Protein AF-A0ABD1MDH6-F1 (afdb_monomer)

Foldseek 3Di:
DDDDDDDDPPPPPPPCPPPDPVNVVVVVVVVVVVVVVVVVVVVVVVVVVVVVVVVVVVVVVVVVVVVVVVVVVVVVVVVVVVVVVVVVVVVVVVVVVVVVVVVPCQPQEPPPRDGDDYVVPDPCVVPVDDDDDDDDDPDDPPDPDPPDDPPPPPDDDDD

Organism: NCBI:txid520843

Sequence (159 aa):
MIRNESENEVSTDSESSLCDYNELHDVFCELYKEAKKLKKLNKSLRNRIIDLEKMNTDLKNDFEKVKNENDDLRKPCLNCVELVDALRKKNFRNQFISKQTHMHGVNSCSYCMRLRHRYYNCMIRKRSIPSGQYIWIKKDVHVKTNSLGPKRVWVPKLD

Secondary structure (DSSP, 8-state):
--------------------HHHHHHHHHHHHHHHHHHHHHHHHHHHHHHHHHHHHHHHHHHHHHHHHHHHHHHHHHHHHHHHHHHHHHHHHHHHHHHHHHTTS-----TTT--SSS-GGG-HHHHHHS--S--------TTS-----------S----

Mean predicted aligned error: 20.93 Å

Solvent-accessible surface area (backbone atoms only — not comparable to full-atom values): 10067 Å² total; per-residue (Å²): 137,90,80,86,80,76,86,78,81,76,76,74,86,58,95,68,86,66,74,51,69,65,58,56,50,52,54,49,52,52,52,52,54,50,52,55,50,50,54,52,50,52,54,53,51,53,53,51,50,55,52,51,51,51,52,52,53,51,52,50,50,52,49,54,51,54,49,51,52,49,52,61,61,43,54,60,52,54,54,49,52,54,49,52,53,54,50,51,56,50,51,54,54,52,55,54,50,54,58,50,57,70,71,69,62,79,42,47,11,85,76,78,66,45,67,88,37,50,55,93,70,34,64,64,65,68,66,71,50,80,89,74,89,84,75,91,71,79,90,54,95,84,61,92,61,86,80,78,63,82,82,85,80,82,73,84,81,86,128

Radius of gyration: 59.11 Å; Cα contacts (8 Å, |Δi|>4): 31; chains: 1; bounding box: 126×51×164 Å

pLDDT: mean 74.52, std 18.98, range [39.44, 98.62]

Structure (mmCIF, N/CA/C/O backbone):
data_AF-A0ABD1MDH6-F1
#
_entry.id   AF-A0ABD1MDH6-F1
#
loop_
_atom_site.group_PDB
_atom_site.id
_atom_site.type_symbol
_atom_site.label_atom_id
_atom_site.label_alt_id
_atom_site.label_comp_id
_atom_site.label_asym_id
_atom_site.label_entity_id
_atom_site.label_seq_id
_atom_site.pdbx_PDB_ins_code
_atom_site.Cartn_x
_atom_site.Cartn_y
_atom_site.Cartn_z
_atom_site.occupancy
_atom_site.B_iso_or_equiv
_atom_site.auth_seq_id
_atom_site.auth_comp_id
_atom_site.auth_asym_id
_atom_site.auth_atom_id
_atom_site.pdbx_PDB_model_num
ATOM 1 N N . MET A 1 1 ? 62.928 -31.222 -82.230 1.00 39.44 1 MET A N 1
ATOM 2 C CA . MET A 1 1 ? 62.937 -31.815 -80.879 1.00 39.44 1 MET A CA 1
ATOM 3 C C . MET A 1 1 ? 61.918 -31.066 -80.056 1.00 39.44 1 MET A C 1
ATOM 5 O O . MET A 1 1 ? 62.067 -29.873 -79.843 1.00 39.44 1 MET A O 1
ATOM 9 N N . ILE A 1 2 ? 60.834 -31.763 -79.743 1.00 39.53 2 ILE A N 1
ATOM 10 C CA . ILE A 1 2 ? 59.692 -31.285 -78.972 1.00 39.53 2 ILE A CA 1
ATOM 11 C C . ILE A 1 2 ? 60.108 -31.301 -77.500 1.00 39.53 2 ILE A C 1
ATOM 13 O O . ILE A 1 2 ? 60.591 -32.329 -77.025 1.00 39.53 2 ILE A O 1
ATOM 17 N N . ARG A 1 3 ? 59.913 -30.193 -76.786 1.00 40.25 3 ARG A N 1
ATOM 18 C CA . ARG A 1 3 ? 59.823 -30.201 -75.325 1.00 40.25 3 ARG A CA 1
ATOM 19 C C . ARG A 1 3 ? 58.521 -29.508 -74.949 1.00 40.25 3 ARG A C 1
ATOM 21 O O . ARG A 1 3 ? 58.467 -28.293 -74.816 1.00 40.25 3 ARG A O 1
ATOM 28 N N . ASN A 1 4 ? 57.471 -30.321 -74.888 1.00 42.09 4 ASN A N 1
ATOM 29 C CA . ASN A 1 4 ? 56.253 -29.998 -74.166 1.00 42.09 4 ASN A CA 1
ATOM 30 C C . ASN A 1 4 ? 56.620 -29.991 -72.682 1.00 42.09 4 ASN A C 1
ATOM 32 O O . ASN A 1 4 ? 56.998 -31.034 -72.149 1.00 42.09 4 ASN A O 1
ATOM 36 N N . GLU A 1 5 ? 56.528 -28.834 -72.038 1.00 45.50 5 GLU A N 1
ATOM 37 C CA . GLU A 1 5 ? 56.402 -28.763 -70.587 1.00 45.50 5 GLU A CA 1
ATOM 38 C C . GLU A 1 5 ? 54.922 -28.530 -70.286 1.00 45.50 5 GLU A C 1
ATOM 40 O O . GLU A 1 5 ? 54.310 -27.540 -70.681 1.00 45.50 5 GLU A O 1
ATOM 45 N N . SER A 1 6 ? 54.367 -29.586 -69.711 1.00 50.53 6 SER A N 1
ATOM 46 C CA . SER A 1 6 ? 53.008 -29.819 -69.267 1.00 50.53 6 SER A CA 1
ATOM 47 C C . SER A 1 6 ? 52.521 -28.771 -68.272 1.00 50.53 6 SER A C 1
ATOM 49 O O . SER A 1 6 ? 53.232 -28.430 -67.329 1.00 50.53 6 SER A O 1
ATOM 51 N N . GLU A 1 7 ? 51.279 -28.342 -68.483 1.00 52.12 7 GLU A N 1
ATOM 52 C CA . GLU A 1 7 ? 50.199 -28.384 -67.492 1.00 52.12 7 GLU A CA 1
ATOM 53 C C . GLU A 1 7 ? 50.625 -28.187 -66.031 1.00 52.12 7 GLU A C 1
ATOM 55 O O . GLU A 1 7 ? 51.095 -29.100 -65.359 1.00 52.12 7 GLU A O 1
ATOM 60 N N . ASN A 1 8 ? 50.349 -26.990 -65.525 1.00 47.78 8 ASN A N 1
ATOM 61 C CA . ASN A 1 8 ? 49.761 -26.847 -64.202 1.00 47.78 8 ASN A CA 1
ATOM 62 C C . ASN A 1 8 ? 48.801 -25.660 -64.258 1.00 47.78 8 ASN A C 1
ATOM 64 O O . ASN A 1 8 ? 49.102 -24.544 -63.833 1.00 47.78 8 ASN A O 1
ATOM 68 N N . GLU A 1 9 ? 47.626 -25.926 -64.828 1.00 51.97 9 GLU A N 1
ATOM 69 C CA . GLU A 1 9 ? 46.409 -25.239 -64.425 1.00 51.97 9 GLU A CA 1
ATOM 70 C C . GLU A 1 9 ? 46.222 -25.500 -62.926 1.00 51.97 9 GLU A C 1
ATOM 72 O O . GLU A 1 9 ? 45.702 -26.534 -62.512 1.00 51.97 9 GLU A O 1
ATOM 77 N N . VAL A 1 10 ? 46.661 -24.567 -62.081 1.00 46.22 10 VAL A N 1
ATOM 78 C CA . VAL A 1 10 ? 46.050 -24.449 -60.760 1.00 46.22 10 VAL A CA 1
ATOM 79 C C . VAL A 1 10 ? 44.722 -23.753 -61.002 1.00 46.22 10 VAL A C 1
ATOM 81 O O . VAL A 1 10 ? 44.618 -22.527 -60.981 1.00 46.22 10 VAL A O 1
ATOM 84 N N . SER A 1 11 ? 43.712 -24.576 -61.281 1.00 55.06 11 SER A N 1
ATOM 85 C CA . SER A 1 11 ? 42.330 -24.241 -60.986 1.00 55.06 11 SER A CA 1
ATOM 86 C C . SER A 1 11 ? 42.269 -23.940 -59.490 1.00 55.06 11 SER A C 1
ATOM 88 O O . SER A 1 11 ? 42.119 -24.836 -58.662 1.00 55.06 11 SER A O 1
ATOM 90 N N . THR A 1 12 ? 42.432 -22.674 -59.105 1.00 47.34 12 THR A N 1
ATOM 91 C CA . THR A 1 12 ? 41.804 -22.190 -57.878 1.00 47.34 12 THR A CA 1
ATOM 92 C C . THR A 1 12 ? 40.321 -22.037 -58.176 1.00 47.34 12 THR A C 1
ATOM 94 O O . THR A 1 12 ? 39.796 -20.929 -58.262 1.00 47.34 12 THR A O 1
ATOM 97 N N . ASP A 1 13 ? 39.649 -23.183 -58.299 1.00 54.75 13 ASP A N 1
ATOM 98 C CA . ASP A 1 13 ? 38.335 -23.361 -57.704 1.00 54.75 13 ASP A CA 1
ATOM 99 C C . ASP A 1 13 ? 38.510 -23.061 -56.218 1.00 54.75 13 ASP A C 1
ATOM 101 O O . ASP A 1 13 ? 38.860 -23.894 -55.385 1.00 54.75 13 ASP A O 1
ATOM 105 N N . SER A 1 14 ? 38.423 -21.785 -55.893 1.00 57.47 14 SER A N 1
AT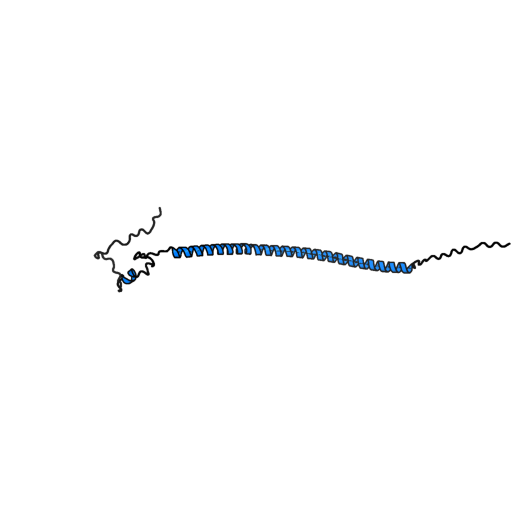OM 106 C CA . SER A 1 14 ? 38.336 -21.320 -54.531 1.00 57.47 14 SER A CA 1
ATOM 107 C C . SER A 1 14 ? 37.112 -20.451 -54.529 1.00 57.47 14 SER A C 1
ATOM 109 O O . SER A 1 14 ? 37.158 -19.295 -54.942 1.00 57.47 14 SER A O 1
ATOM 111 N N . GLU A 1 15 ? 36.011 -21.090 -54.140 1.0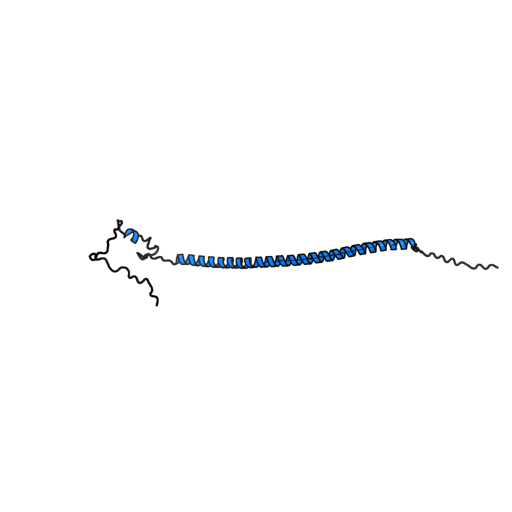0 59.28 15 GLU A N 1
ATOM 112 C CA . GLU A 1 15 ? 34.825 -20.495 -53.544 1.00 59.28 15 GLU A CA 1
ATOM 113 C C . GLU A 1 15 ? 35.235 -19.316 -52.655 1.00 59.28 15 GLU A C 1
ATOM 115 O O . GLU A 1 15 ? 35.425 -19.432 -51.448 1.00 59.28 15 GLU A O 1
ATOM 120 N N . SER A 1 16 ? 35.433 -18.160 -53.265 1.00 58.44 16 SER A N 1
ATOM 121 C CA . SER A 1 16 ? 35.739 -16.931 -52.567 1.00 58.44 16 SER A CA 1
ATOM 122 C C . SER A 1 16 ? 34.576 -16.017 -52.856 1.00 58.44 16 SER A C 1
ATOM 124 O O . SER A 1 16 ? 34.663 -15.049 -53.608 1.00 58.44 16 SER A O 1
ATOM 126 N N . SER A 1 17 ? 33.453 -16.355 -52.223 1.00 62.62 17 SER A N 1
ATOM 127 C CA . SER A 1 17 ? 32.471 -15.367 -51.789 1.00 62.62 17 SER A CA 1
ATOM 128 C C . SER A 1 17 ? 33.155 -14.43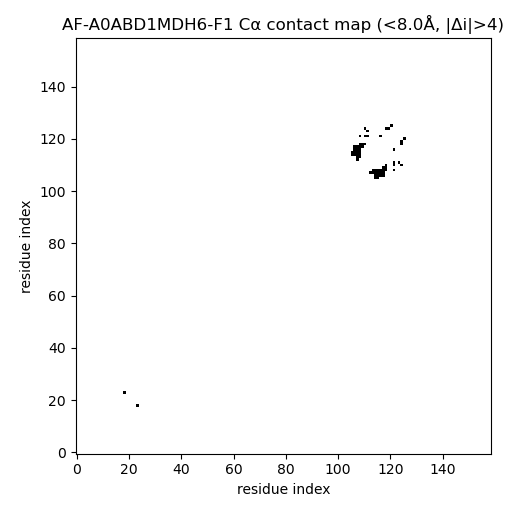9 -50.774 1.00 62.62 17 SER A C 1
ATOM 130 O O . SER A 1 17 ? 32.807 -14.402 -49.593 1.00 62.62 17 SER A O 1
ATOM 132 N N . LEU A 1 18 ? 34.196 -13.736 -51.221 1.00 63.56 18 LEU A N 1
ATOM 133 C CA . LEU A 1 18 ? 34.810 -12.641 -50.509 1.00 63.56 18 LEU A CA 1
ATOM 134 C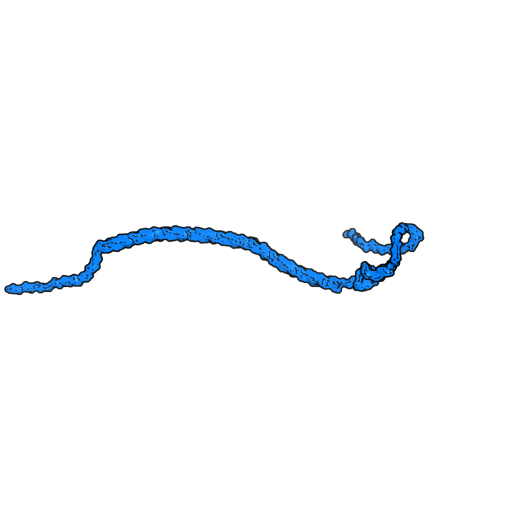 C . LEU A 1 18 ? 33.742 -11.550 -50.530 1.00 63.56 18 LEU A C 1
ATOM 136 O O . LEU A 1 18 ? 33.459 -10.990 -51.586 1.00 63.56 18 LEU A O 1
ATOM 140 N N . CYS A 1 19 ? 33.075 -11.339 -49.397 1.00 63.84 19 CYS A N 1
ATOM 141 C CA . CYS A 1 19 ? 32.112 -10.254 -49.239 1.00 63.84 19 CYS A CA 1
ATOM 142 C C . CYS A 1 19 ? 32.744 -8.958 -49.772 1.00 63.84 19 CYS A C 1
ATOM 144 O O . CYS A 1 19 ? 33.877 -8.629 -49.400 1.00 63.84 19 CYS A O 1
ATOM 146 N N . ASP A 1 20 ? 32.044 -8.274 -50.683 1.00 83.88 20 ASP A N 1
ATOM 147 C CA . ASP A 1 20 ? 32.519 -7.010 -51.242 1.00 83.88 20 ASP A CA 1
ATOM 148 C C . ASP A 1 20 ? 32.725 -6.018 -50.090 1.00 83.88 20 ASP A C 1
ATOM 150 O O . ASP A 1 20 ? 31.903 -5.918 -49.177 1.00 83.88 20 ASP A O 1
ATOM 154 N N . TYR A 1 21 ? 33.832 -5.276 -50.108 1.00 88.81 21 TYR A N 1
ATOM 155 C CA . TYR A 1 21 ? 34.184 -4.354 -49.025 1.00 88.81 21 TYR A CA 1
ATOM 156 C C . TYR A 1 21 ? 33.052 -3.356 -48.734 1.00 88.81 21 TYR A C 1
ATOM 158 O O . TYR A 1 21 ? 32.822 -2.997 -47.577 1.00 88.81 21 TYR A O 1
ATOM 166 N N . ASN A 1 22 ? 32.325 -2.937 -49.774 1.00 90.31 22 ASN A N 1
ATOM 167 C CA . ASN A 1 22 ? 31.192 -2.023 -49.644 1.00 90.31 22 ASN A CA 1
ATOM 168 C C . ASN A 1 22 ? 30.045 -2.651 -48.844 1.00 90.31 22 ASN A C 1
ATOM 170 O O . ASN A 1 22 ? 29.509 -2.011 -47.947 1.00 90.31 22 ASN A O 1
ATOM 174 N N . GLU A 1 23 ? 29.731 -3.922 -49.097 1.00 92.00 23 GLU A N 1
ATOM 175 C CA . GLU A 1 23 ? 28.689 -4.655 -48.377 1.00 92.00 23 GLU A CA 1
ATOM 176 C C . GLU A 1 23 ? 29.045 -4.802 -46.889 1.00 92.00 23 GLU A C 1
ATOM 178 O O . GLU A 1 23 ? 28.223 -4.529 -46.010 1.00 92.00 23 GLU A O 1
ATOM 183 N N . LEU A 1 24 ? 30.306 -5.124 -46.583 1.00 92.88 24 LEU A N 1
ATOM 184 C CA . LEU A 1 24 ? 30.793 -5.168 -45.202 1.00 92.88 24 LEU A CA 1
ATOM 185 C C . LEU A 1 24 ? 30.725 -3.788 -44.523 1.00 92.88 24 LEU A C 1
ATOM 187 O O . LEU A 1 24 ? 30.354 -3.682 -43.348 1.00 92.88 24 LEU A O 1
ATOM 191 N N . HIS A 1 25 ? 31.084 -2.727 -45.249 1.00 93.44 25 HIS A N 1
ATOM 192 C CA . HIS A 1 25 ? 31.034 -1.356 -44.747 1.00 93.44 25 HIS A CA 1
ATOM 193 C C . HIS A 1 25 ? 29.597 -0.900 -44.453 1.00 93.44 25 HIS A C 1
ATOM 195 O O . HIS A 1 25 ? 29.349 -0.273 -43.417 1.00 93.44 25 HIS A O 1
ATOM 201 N N . ASP A 1 26 ? 28.647 -1.259 -45.312 1.00 94.94 26 ASP A N 1
ATOM 202 C CA . ASP A 1 26 ? 27.230 -0.941 -45.146 1.00 94.94 26 ASP A CA 1
ATOM 203 C C . ASP A 1 26 ? 26.639 -1.651 -43.923 1.00 94.94 26 ASP A C 1
ATOM 205 O O . ASP A 1 26 ? 26.003 -1.010 -43.077 1.00 94.94 26 ASP A O 1
ATOM 209 N N . VAL A 1 27 ? 26.933 -2.946 -43.753 1.00 95.75 27 VAL A N 1
ATOM 210 C CA . VAL A 1 27 ? 26.528 -3.712 -42.561 1.00 95.75 27 VAL A CA 1
ATOM 211 C C . VAL A 1 27 ? 27.107 -3.088 -41.290 1.00 95.75 27 VAL A C 1
ATOM 213 O O . VAL A 1 27 ? 26.392 -2.915 -40.298 1.00 95.75 27 VAL A O 1
ATOM 216 N N . PHE A 1 28 ? 28.382 -2.686 -41.307 1.00 96.38 28 PHE A N 1
ATOM 217 C CA . PHE A 1 28 ? 28.995 -1.986 -40.178 1.00 96.38 28 PHE A CA 1
ATOM 218 C C . PHE A 1 28 ? 28.281 -0.664 -39.862 1.00 96.38 28 PHE A C 1
ATOM 220 O O . PHE A 1 28 ? 28.021 -0.361 -38.692 1.00 96.38 28 PHE A O 1
ATOM 227 N N . CYS A 1 29 ? 27.935 0.121 -40.884 1.00 96.88 29 CYS A N 1
ATOM 228 C CA . CYS A 1 29 ? 27.224 1.384 -40.708 1.00 96.88 29 CYS A CA 1
ATOM 229 C C . CYS A 1 29 ? 25.848 1.190 -40.060 1.00 96.88 29 CYS A C 1
ATOM 231 O O . CYS A 1 29 ? 25.487 1.951 -39.154 1.00 96.88 29 CYS A O 1
ATOM 233 N N . GLU A 1 30 ? 25.092 0.174 -40.475 1.00 97.50 30 GLU A N 1
ATOM 234 C CA . GLU A 1 30 ? 23.796 -0.151 -39.870 1.00 97.50 30 GLU A CA 1
ATOM 235 C C . GLU A 1 30 ? 23.942 -0.633 -38.423 1.00 97.50 30 GLU A C 1
ATOM 237 O O . GLU A 1 30 ? 23.296 -0.081 -37.525 1.00 97.50 30 GLU A O 1
ATOM 242 N N . LEU A 1 31 ? 24.880 -1.546 -38.149 1.00 97.94 31 LEU A N 1
ATOM 243 C CA . LEU A 1 31 ? 25.179 -1.996 -36.784 1.00 97.94 31 LEU A CA 1
ATOM 244 C C . LEU A 1 31 ? 25.575 -0.831 -35.868 1.00 97.94 31 LEU A C 1
ATOM 246 O O . LEU A 1 31 ? 25.124 -0.740 -34.723 1.00 97.94 31 LEU A O 1
ATOM 250 N N . TYR A 1 32 ? 26.378 0.111 -36.365 1.00 97.88 32 TYR A N 1
ATOM 251 C CA . TYR A 1 32 ? 26.761 1.296 -35.604 1.00 97.88 32 TYR A CA 1
ATOM 252 C C . TYR A 1 32 ? 25.553 2.195 -35.284 1.00 97.88 32 TYR A C 1
ATOM 254 O O . TYR A 1 32 ? 25.413 2.692 -34.155 1.00 97.88 32 TYR A O 1
ATOM 262 N N . LYS A 1 33 ? 24.642 2.394 -36.249 1.00 98.06 33 LYS A N 1
ATOM 263 C CA . LYS A 1 33 ? 23.392 3.141 -36.028 1.00 98.06 33 LYS A CA 1
ATOM 264 C C . LYS A 1 33 ? 22.527 2.456 -34.971 1.00 98.06 33 LYS A C 1
ATOM 266 O O . LYS A 1 33 ? 22.003 3.141 -34.085 1.00 98.06 33 LYS A O 1
ATOM 271 N N . GLU A 1 34 ? 22.394 1.135 -35.021 1.00 98.06 34 GLU A N 1
ATOM 272 C CA . GLU A 1 34 ? 21.644 0.356 -34.033 1.00 98.06 34 GLU A CA 1
ATOM 273 C C . GLU A 1 34 ? 22.266 0.425 -32.640 1.00 98.06 34 GLU A C 1
ATOM 275 O O . GLU A 1 34 ? 21.568 0.741 -31.674 1.00 98.06 34 GLU A O 1
ATOM 280 N N . ALA A 1 35 ? 23.586 0.267 -32.525 1.00 98.19 35 ALA A N 1
ATOM 281 C CA . ALA A 1 35 ? 24.299 0.412 -31.259 1.00 98.19 35 ALA A CA 1
ATOM 282 C C . ALA A 1 35 ? 24.064 1.799 -30.632 1.00 98.19 35 ALA A C 1
ATOM 284 O O . ALA A 1 35 ? 23.839 1.933 -29.423 1.00 98.19 35 ALA A O 1
ATOM 285 N N . LYS A 1 36 ? 24.026 2.857 -31.454 1.00 98.31 36 LYS A N 1
ATOM 286 C CA . LYS A 1 36 ? 23.711 4.220 -31.002 1.00 98.31 36 LYS A CA 1
ATOM 287 C C . LYS A 1 36 ? 22.260 4.357 -30.525 1.00 98.31 36 LYS A C 1
ATOM 289 O O . LYS A 1 36 ? 22.023 5.054 -29.532 1.00 98.31 36 LYS A O 1
ATOM 294 N N . LYS A 1 37 ? 21.296 3.706 -31.189 1.00 98.38 37 LYS A N 1
ATOM 295 C CA . LYS A 1 37 ? 19.888 3.647 -30.742 1.00 98.38 37 LYS A CA 1
ATOM 296 C C . LYS A 1 37 ? 19.777 2.908 -29.404 1.00 98.38 37 LYS A C 1
ATOM 298 O O . LYS A 1 37 ? 19.212 3.460 -28.459 1.00 98.38 37 LYS A O 1
ATOM 303 N N . LEU A 1 38 ? 20.398 1.734 -29.285 1.00 98.06 38 LEU A N 1
ATOM 304 C CA . LEU A 1 38 ? 20.424 0.931 -28.058 1.00 98.06 38 LEU A CA 1
ATOM 305 C C . LEU A 1 38 ? 21.047 1.691 -26.887 1.00 98.06 38 LEU A C 1
ATOM 307 O O . LEU A 1 38 ? 20.501 1.678 -25.786 1.00 98.06 38 LEU A O 1
ATOM 311 N N . LYS A 1 39 ? 22.132 2.438 -27.116 1.00 98.38 39 LYS A N 1
ATOM 312 C CA . LYS A 1 39 ? 22.747 3.292 -26.088 1.00 98.38 39 LYS A CA 1
ATOM 313 C C . LYS A 1 39 ? 21.763 4.323 -25.526 1.00 98.38 39 LYS A C 1
ATOM 315 O O . LYS A 1 39 ? 21.708 4.521 -24.311 1.00 98.38 39 LYS A O 1
ATOM 320 N N . LYS A 1 40 ? 20.985 4.983 -26.392 1.00 98.25 40 LYS A N 1
ATOM 321 C CA . LYS A 1 40 ? 19.962 5.958 -25.971 1.00 98.25 40 LYS A CA 1
ATOM 322 C C . LYS A 1 40 ? 18.838 5.281 -25.190 1.00 98.25 40 LYS A C 1
ATOM 324 O O . LYS A 1 40 ? 18.465 5.777 -24.128 1.00 98.25 40 LYS A O 1
ATOM 329 N N . LEU A 1 41 ? 18.343 4.147 -25.688 1.00 98.38 41 LEU A N 1
ATOM 330 C CA . LEU A 1 41 ? 17.289 3.380 -25.029 1.00 98.38 41 LEU A CA 1
ATOM 331 C C . LEU A 1 41 ? 17.732 2.910 -23.639 1.00 98.38 41 LEU A C 1
ATOM 333 O O . LEU A 1 41 ? 17.020 3.123 -22.666 1.00 98.38 41 LEU A O 1
ATOM 337 N N . ASN A 1 42 ? 18.942 2.363 -23.517 1.00 98.19 42 ASN A N 1
ATOM 338 C CA . ASN A 1 42 ? 19.489 1.889 -22.246 1.00 98.19 42 ASN A CA 1
ATOM 339 C C . ASN A 1 42 ? 19.635 3.038 -21.232 1.00 98.19 42 ASN A C 1
ATOM 341 O O . ASN A 1 42 ? 19.273 2.893 -20.069 1.00 98.19 42 ASN A O 1
ATOM 345 N N . LYS A 1 43 ? 20.061 4.230 -21.677 1.00 98.31 43 LYS A N 1
ATOM 346 C CA . LYS A 1 43 ? 20.068 5.431 -20.824 1.00 98.31 43 LYS A CA 1
ATOM 347 C C . LYS A 1 43 ? 18.660 5.794 -20.331 1.00 98.31 43 LYS A C 1
ATOM 349 O O . LYS A 1 43 ? 18.490 6.086 -19.152 1.00 98.31 43 LYS A O 1
ATOM 354 N N . SER A 1 44 ? 17.661 5.763 -21.214 1.00 98.31 44 SER A N 1
ATOM 355 C CA . SER A 1 44 ? 16.267 6.039 -20.845 1.00 98.31 44 SER A CA 1
ATOM 356 C C . SER A 1 44 ? 15.716 5.003 -19.860 1.00 98.31 44 SER A C 1
ATOM 358 O O . SER A 1 44 ? 15.091 5.385 -18.873 1.00 98.31 44 SER A O 1
ATOM 360 N N . LEU A 1 45 ? 16.000 3.717 -20.079 1.00 98.50 45 LEU A N 1
ATOM 361 C CA . LEU A 1 45 ? 15.594 2.638 -19.179 1.00 98.50 45 LEU A CA 1
ATOM 362 C C . LEU A 1 45 ? 16.241 2.777 -17.800 1.00 98.50 45 LEU A C 1
ATOM 364 O O . LEU A 1 45 ? 15.541 2.668 -16.801 1.00 98.50 45 LEU A O 1
ATOM 368 N N . ARG A 1 46 ? 17.538 3.098 -17.727 1.00 98.44 46 ARG A N 1
ATOM 369 C CA . ARG A 1 46 ? 18.226 3.361 -16.451 1.00 98.44 46 ARG A CA 1
ATOM 370 C C . ARG A 1 46 ? 17.577 4.498 -15.669 1.00 98.44 46 ARG A C 1
ATOM 372 O O . ARG A 1 46 ? 17.353 4.350 -14.475 1.00 98.44 46 ARG A O 1
ATOM 379 N N . ASN A 1 47 ? 17.233 5.599 -16.336 1.00 98.12 47 ASN A N 1
ATOM 380 C CA . ASN A 1 47 ? 16.530 6.703 -15.681 1.00 98.12 47 ASN A CA 1
ATOM 381 C C . ASN A 1 47 ? 15.169 6.250 -15.137 1.00 98.12 47 ASN A C 1
ATOM 383 O O . ASN A 1 47 ? 14.847 6.523 -13.988 1.00 98.12 47 ASN A O 1
ATOM 387 N N . ARG A 1 48 ? 14.409 5.486 -15.929 1.00 98.50 48 ARG A N 1
ATOM 388 C CA . ARG A 1 48 ? 13.105 4.967 -15.506 1.00 98.50 48 ARG A CA 1
ATOM 389 C C . ARG A 1 48 ? 13.207 3.993 -14.331 1.00 98.50 48 ARG A C 1
ATOM 391 O O . ARG A 1 48 ? 12.316 3.984 -13.492 1.00 98.50 48 ARG A O 1
ATOM 398 N N . ILE A 1 49 ? 14.275 3.198 -14.253 1.00 98.62 49 ILE A N 1
ATOM 399 C CA . ILE A 1 49 ? 14.553 2.345 -13.089 1.00 98.62 49 ILE A CA 1
ATOM 400 C C . ILE A 1 49 ? 14.758 3.208 -11.843 1.00 98.62 49 ILE A C 1
ATOM 402 O O . ILE A 1 49 ? 14.089 2.968 -10.847 1.00 98.62 49 ILE A O 1
ATOM 406 N N . ILE A 1 50 ? 15.587 4.253 -11.924 1.00 98.44 50 ILE A N 1
ATOM 407 C CA . ILE A 1 50 ? 15.815 5.182 -10.804 1.00 98.44 50 ILE A CA 1
ATOM 408 C C . ILE A 1 50 ? 14.499 5.836 -10.352 1.00 98.44 50 ILE A C 1
ATOM 410 O O . ILE A 1 50 ? 14.245 5.959 -9.155 1.00 98.44 50 ILE A O 1
ATOM 414 N N . ASP A 1 51 ? 13.642 6.247 -11.288 1.00 98.44 51 ASP A N 1
ATOM 415 C CA . ASP A 1 51 ? 12.347 6.853 -10.958 1.00 98.44 51 ASP A CA 1
ATOM 416 C C . ASP A 1 51 ? 11.397 5.850 -10.283 1.00 98.44 51 ASP A C 1
ATOM 418 O O . ASP A 1 51 ? 10.723 6.186 -9.309 1.00 98.44 51 ASP A O 1
ATOM 422 N N . LEU A 1 52 ? 11.368 4.601 -10.760 1.00 98.50 52 LEU A N 1
ATOM 423 C CA . LEU A 1 52 ? 10.593 3.519 -10.144 1.00 98.50 52 LEU A CA 1
ATOM 424 C C . LEU A 1 52 ? 11.123 3.138 -8.759 1.00 98.50 52 LEU A C 1
ATOM 426 O O . LEU A 1 52 ? 10.334 2.832 -7.868 1.00 98.50 52 LEU A O 1
ATOM 430 N N . GLU A 1 53 ? 12.437 3.167 -8.552 1.00 98.50 53 GLU A N 1
ATOM 431 C CA . GLU A 1 53 ? 13.051 2.953 -7.242 1.00 98.50 53 GLU A CA 1
ATOM 432 C C . GLU A 1 53 ? 12.625 4.038 -6.250 1.00 98.50 53 GLU A C 1
ATOM 434 O O . GLU A 1 53 ? 12.203 3.699 -5.145 1.00 98.50 53 GLU A O 1
ATOM 439 N N . LYS A 1 54 ? 12.630 5.314 -6.662 1.00 98.44 54 LYS A N 1
ATOM 440 C CA . LYS A 1 54 ? 12.133 6.431 -5.837 1.00 98.44 54 LYS A CA 1
ATOM 441 C C . LYS A 1 54 ? 10.650 6.288 -5.494 1.00 98.44 54 LYS A C 1
ATOM 443 O O . LYS A 1 54 ? 10.276 6.365 -4.328 1.00 98.44 54 LYS A O 1
ATOM 448 N N . MET A 1 55 ? 9.807 5.993 -6.484 1.00 98.38 55 MET A N 1
ATOM 449 C CA . MET A 1 55 ? 8.380 5.756 -6.236 1.00 98.38 55 MET A CA 1
ATOM 450 C C . MET A 1 55 ? 8.153 4.587 -5.269 1.00 98.38 55 MET A C 1
ATOM 452 O O . MET A 1 55 ? 7.303 4.667 -4.389 1.00 98.38 55 MET A O 1
ATOM 456 N N . ASN A 1 56 ? 8.934 3.511 -5.386 1.00 98.00 56 ASN A N 1
ATOM 457 C CA . ASN A 1 56 ? 8.865 2.394 -4.447 1.00 98.00 56 ASN A CA 1
ATOM 458 C C . ASN A 1 56 ? 9.301 2.785 -3.031 1.00 98.00 56 ASN A C 1
ATOM 460 O O . ASN A 1 56 ? 8.730 2.272 -2.069 1.00 98.00 56 ASN A O 1
ATOM 464 N N . THR A 1 57 ? 10.310 3.648 -2.875 1.00 98.44 57 THR A N 1
ATOM 465 C CA . THR A 1 57 ? 10.698 4.140 -1.546 1.00 98.44 57 THR A CA 1
ATOM 466 C C . THR A 1 57 ? 9.609 5.010 -0.932 1.00 98.44 57 THR A C 1
ATOM 468 O O . THR A 1 57 ? 9.290 4.822 0.240 1.00 98.44 57 THR A O 1
ATOM 471 N N . ASP A 1 58 ? 8.981 5.880 -1.722 1.00 98.38 58 ASP A N 1
ATOM 472 C CA . ASP A 1 58 ? 7.898 6.749 -1.253 1.00 98.38 58 ASP A CA 1
ATOM 473 C C . ASP A 1 58 ? 6.676 5.923 -0.830 1.00 98.38 58 ASP A C 1
ATOM 475 O O . ASP A 1 58 ? 6.197 6.053 0.296 1.00 98.38 58 ASP A O 1
ATOM 479 N N . LEU A 1 59 ? 6.252 4.968 -1.666 1.00 98.44 59 LEU A N 1
ATOM 480 C CA . LEU A 1 59 ? 5.146 4.058 -1.351 1.00 98.44 59 LEU A CA 1
ATOM 481 C C . LEU A 1 59 ? 5.401 3.223 -0.092 1.00 98.44 59 LEU A C 1
ATOM 483 O O . LEU A 1 59 ? 4.479 2.985 0.686 1.00 98.44 59 LEU A O 1
ATOM 487 N N . LYS A 1 60 ? 6.640 2.768 0.132 1.00 98.38 60 LYS A N 1
ATOM 488 C CA . LYS A 1 60 ? 7.003 2.051 1.365 1.00 98.38 60 LYS A CA 1
ATOM 489 C C . LYS A 1 60 ? 6.868 2.941 2.598 1.00 98.38 60 LYS A C 1
ATOM 491 O O . LYS A 1 60 ? 6.369 2.475 3.620 1.00 98.38 60 LYS A O 1
ATOM 496 N N . ASN A 1 61 ? 7.290 4.200 2.503 1.00 98.19 61 ASN A N 1
ATOM 497 C CA . ASN A 1 61 ? 7.168 5.156 3.601 1.00 98.19 61 ASN A CA 1
ATOM 498 C C . ASN A 1 61 ? 5.696 5.451 3.921 1.00 98.19 61 ASN A C 1
ATOM 500 O O . ASN A 1 61 ? 5.305 5.413 5.088 1.00 98.19 61 ASN A O 1
ATOM 504 N N . ASP A 1 62 ? 4.871 5.671 2.895 1.00 98.19 62 ASP A N 1
ATOM 505 C CA . ASP A 1 62 ? 3.430 5.886 3.057 1.00 98.19 62 ASP A CA 1
ATOM 506 C C . ASP A 1 62 ? 2.739 4.661 3.666 1.00 98.19 62 ASP A C 1
ATOM 508 O O . ASP A 1 62 ? 1.906 4.795 4.565 1.00 98.19 62 ASP A O 1
ATOM 512 N N . PHE A 1 63 ? 3.118 3.457 3.231 1.00 98.12 63 PHE A N 1
ATOM 513 C CA . PHE A 1 63 ? 2.596 2.215 3.791 1.00 98.12 63 PHE A CA 1
ATOM 514 C C . PHE A 1 63 ? 2.906 2.082 5.286 1.00 98.12 63 PHE A C 1
ATOM 516 O O . PHE A 1 63 ? 2.003 1.797 6.073 1.00 98.12 63 PHE A O 1
ATOM 523 N N . GLU A 1 64 ? 4.154 2.318 5.700 1.00 98.06 64 GLU A N 1
ATOM 524 C CA . GLU A 1 64 ?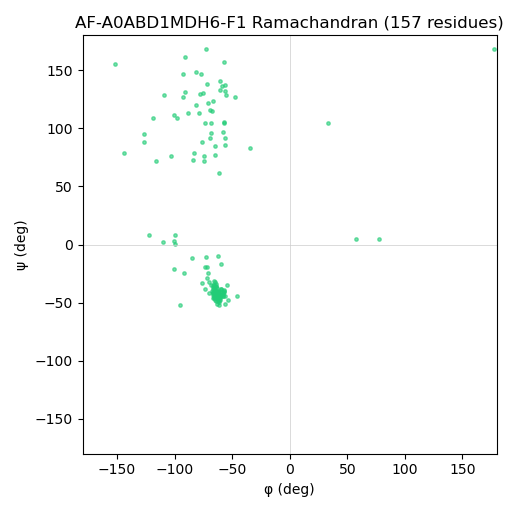 4.516 2.268 7.121 1.00 98.06 64 GLU A CA 1
ATOM 525 C C . GLU A 1 64 ? 3.800 3.358 7.930 1.00 98.06 64 GLU A C 1
ATOM 527 O O . GLU A 1 64 ? 3.359 3.097 9.048 1.00 98.06 64 GLU A O 1
ATOM 532 N N . LYS A 1 65 ? 3.589 4.553 7.363 1.00 98.06 65 LYS A N 1
ATOM 533 C CA . LYS A 1 65 ? 2.801 5.605 8.017 1.00 98.06 65 LYS A CA 1
ATOM 534 C 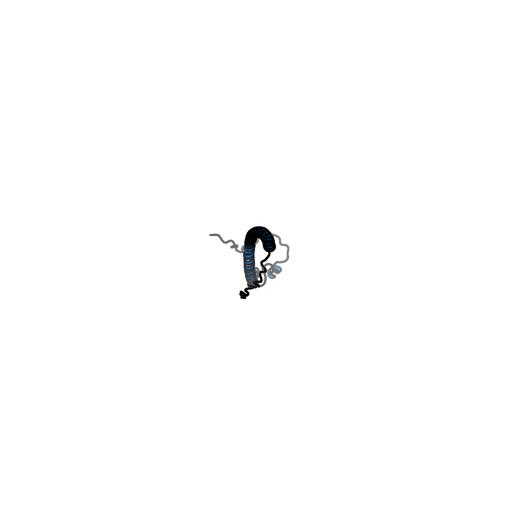C . LYS A 1 65 ? 1.357 5.162 8.271 1.00 98.06 65 LYS A C 1
ATOM 536 O O . LYS A 1 65 ? 0.895 5.225 9.407 1.00 98.06 65 LYS A O 1
ATOM 541 N N . VAL A 1 66 ? 0.667 4.665 7.244 1.00 97.69 66 VAL A N 1
ATOM 542 C CA . VAL A 1 66 ? -0.724 4.187 7.357 1.00 97.69 66 VAL A CA 1
ATOM 543 C C . VAL A 1 66 ? -0.832 2.996 8.309 1.00 97.69 66 VAL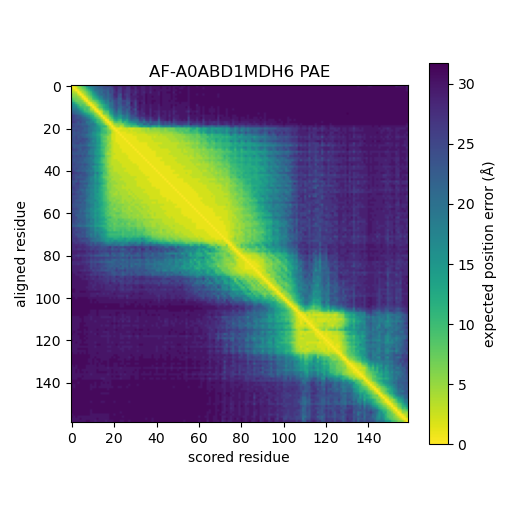 A C 1
ATOM 545 O O . VAL A 1 66 ? -1.799 2.872 9.059 1.00 97.69 66 VAL A O 1
ATOM 548 N N . LYS A 1 67 ? 0.157 2.104 8.304 1.00 97.06 67 LYS A N 1
ATOM 549 C CA . LYS A 1 67 ? 0.226 0.973 9.230 1.00 97.06 67 LYS A CA 1
ATOM 550 C C . LYS A 1 67 ? 0.354 1.439 10.681 1.00 97.06 67 LYS A C 1
ATOM 552 O O . LYS A 1 67 ? -0.406 0.965 11.519 1.00 97.06 67 LYS A O 1
ATOM 557 N N . ASN A 1 68 ? 1.230 2.407 10.954 1.00 95.94 68 ASN A N 1
ATOM 558 C CA . ASN A 1 68 ? 1.370 3.000 12.285 1.00 95.94 68 ASN A CA 1
ATOM 559 C C . ASN A 1 68 ? 0.071 3.683 12.741 1.00 95.94 68 ASN A C 1
ATOM 561 O O . ASN A 1 68 ? -0.379 3.449 13.860 1.00 95.94 68 ASN A O 1
ATOM 565 N N . GLU A 1 69 ? -0.574 4.460 11.865 1.00 95.50 69 GLU A N 1
ATOM 566 C CA . GLU A 1 69 ? -1.873 5.085 12.153 1.00 95.50 69 GLU A CA 1
ATOM 567 C C . GLU A 1 69 ? -2.952 4.033 12.461 1.00 95.50 69 GLU A C 1
ATOM 569 O O . GLU A 1 69 ? -3.697 4.168 13.432 1.00 95.50 69 GLU A O 1
ATOM 574 N N . ASN A 1 70 ? -3.014 2.945 11.689 1.00 92.75 70 ASN A N 1
ATOM 575 C CA . ASN A 1 70 ? -3.928 1.836 11.960 1.00 92.75 70 ASN A CA 1
ATOM 576 C C . ASN A 1 70 ? -3.644 1.156 13.301 1.00 92.75 70 ASN A C 1
ATOM 578 O O . ASN A 1 70 ? -4.584 0.850 14.035 1.00 92.75 70 ASN A O 1
ATOM 582 N N . ASP A 1 71 ? -2.379 0.918 13.640 1.00 90.50 71 ASP A N 1
ATOM 583 C CA . ASP A 1 71 ? -2.006 0.328 14.925 1.00 90.50 71 ASP A CA 1
ATOM 584 C C . ASP A 1 71 ? -2.390 1.247 16.093 1.00 90.50 71 ASP A C 1
ATOM 586 O O . ASP A 1 71 ? -2.919 0.777 17.107 1.00 90.50 71 ASP A O 1
ATOM 590 N N . ASP A 1 72 ? -2.207 2.558 15.941 1.00 89.38 72 ASP A N 1
ATOM 591 C CA . ASP A 1 72 ? -2.627 3.549 16.929 1.00 89.38 72 ASP A CA 1
ATOM 592 C C . ASP A 1 72 ? -4.148 3.603 17.093 1.00 89.38 72 ASP A C 1
ATOM 594 O O . ASP A 1 72 ? -4.636 3.654 18.223 1.00 89.38 72 ASP A O 1
ATOM 598 N N . LEU A 1 73 ? -4.910 3.501 16.001 1.00 86.94 73 LEU A N 1
ATOM 599 C CA . LEU A 1 73 ? -6.375 3.424 16.037 1.00 86.94 73 LEU A CA 1
ATOM 600 C C . LEU A 1 73 ? -6.892 2.079 16.575 1.00 86.94 73 LEU A C 1
ATOM 602 O O . LEU A 1 73 ? -7.966 2.017 17.183 1.00 86.94 73 LEU A O 1
ATOM 606 N N . ARG A 1 74 ? -6.132 0.994 16.400 1.00 85.69 74 ARG A N 1
ATOM 607 C CA . ARG A 1 74 ? -6.489 -0.352 16.870 1.00 85.69 74 ARG A CA 1
ATOM 608 C C . ARG A 1 74 ? -6.294 -0.526 18.378 1.00 85.69 74 ARG A C 1
ATOM 610 O O . ARG A 1 74 ? -7.075 -1.238 19.009 1.00 85.69 74 ARG A O 1
ATOM 617 N N . LYS A 1 75 ? -5.302 0.129 18.991 1.00 79.56 75 LYS A N 1
ATOM 618 C CA . LYS A 1 75 ? -5.061 0.072 20.452 1.00 79.56 75 LYS A CA 1
ATOM 619 C C . LYS A 1 75 ? -6.315 0.425 21.286 1.00 79.56 75 LYS A C 1
ATOM 621 O O . LYS A 1 75 ? -6.659 -0.353 22.179 1.00 79.56 75 LYS A O 1
ATOM 626 N N . PRO A 1 76 ? -7.056 1.517 21.000 1.00 74.06 76 PRO A N 1
ATOM 627 C CA . PRO A 1 76 ? -8.336 1.801 21.643 1.00 74.06 76 PRO A CA 1
ATOM 628 C C . PRO A 1 76 ? -9.366 0.682 21.474 1.00 74.06 76 PRO A C 1
ATOM 630 O O . PRO A 1 76 ? -10.067 0.360 22.430 1.00 74.06 76 PRO A O 1
ATOM 633 N N . CYS A 1 77 ? -9.457 0.061 20.292 1.00 68.56 77 CYS A N 1
ATOM 634 C CA . CYS A 1 77 ? -10.476 -0.955 20.027 1.00 68.56 77 CYS A CA 1
ATOM 635 C C . CYS A 1 77 ? -10.238 -2.241 20.833 1.00 68.56 77 CYS A C 1
ATOM 637 O O . CYS A 1 77 ? -11.202 -2.847 21.293 1.00 68.56 77 CYS A O 1
ATOM 639 N N . LEU A 1 78 ? -8.977 -2.630 21.056 1.00 67.44 78 LEU A N 1
ATOM 640 C CA . LEU A 1 78 ? -8.610 -3.747 21.937 1.00 67.44 78 LEU A CA 1
ATOM 641 C C . LEU A 1 78 ? -9.060 -3.477 23.374 1.00 67.44 78 LEU A C 1
ATOM 643 O O . LEU A 1 78 ? -9.795 -4.281 23.948 1.00 67.44 78 LEU A O 1
ATOM 647 N N . ASN A 1 79 ? -8.732 -2.295 23.899 1.00 68.50 79 ASN A N 1
ATOM 648 C CA . ASN A 1 79 ? -9.167 -1.886 25.233 1.00 68.50 79 ASN A CA 1
ATOM 649 C C . ASN A 1 79 ? -10.697 -1.848 25.347 1.00 68.50 79 ASN A C 1
ATOM 651 O O . ASN A 1 79 ? -11.241 -2.258 26.368 1.00 68.50 79 ASN A O 1
ATOM 655 N N . CYS A 1 80 ? -11.410 -1.398 24.308 1.00 74.31 80 CYS A N 1
ATOM 656 C CA . CYS A 1 80 ? -12.872 -1.399 24.286 1.00 74.31 80 CYS A CA 1
ATOM 657 C C . CYS A 1 80 ? -13.463 -2.815 24.283 1.00 74.31 80 CYS A C 1
ATOM 659 O O . CYS A 1 80 ? -14.420 -3.056 25.014 1.00 74.31 80 CYS A O 1
ATOM 661 N N . VAL A 1 81 ? -12.916 -3.748 23.498 1.00 77.12 81 VAL A N 1
ATOM 662 C CA . VAL A 1 81 ? -13.380 -5.148 23.466 1.00 77.12 81 VAL A CA 1
ATOM 663 C C . VAL A 1 81 ? -13.184 -5.807 24.831 1.00 77.12 81 VAL A C 1
ATOM 665 O O . VAL A 1 81 ? -14.120 -6.402 25.365 1.00 77.12 81 VAL A O 1
ATOM 668 N N . GLU A 1 82 ? -12.020 -5.612 25.452 1.00 79.75 82 GLU A N 1
ATOM 669 C CA . GLU A 1 82 ? -11.735 -6.117 26.797 1.00 79.75 82 GLU A CA 1
ATOM 670 C C . GLU A 1 82 ? -12.664 -5.507 27.857 1.00 79.75 82 GLU A C 1
ATOM 672 O O . GLU A 1 82 ? -13.179 -6.219 28.726 1.00 79.75 82 GLU A O 1
ATOM 677 N N . LEU A 1 83 ? -12.948 -4.201 27.765 1.00 79.31 83 LEU A N 1
ATOM 678 C CA . LEU A 1 83 ? -13.902 -3.521 28.645 1.00 79.31 83 LEU A CA 1
ATOM 679 C C . LEU A 1 83 ? -15.323 -4.051 28.462 1.00 79.31 83 LEU A C 1
ATOM 681 O O . LEU A 1 83 ? -16.016 -4.294 29.451 1.00 79.31 83 LEU A O 1
ATOM 685 N N . VAL A 1 84 ? -15.765 -4.258 27.221 1.00 82.19 84 VAL A N 1
ATOM 686 C CA . VAL A 1 84 ? -17.086 -4.819 26.909 1.00 82.19 84 VAL A CA 1
ATOM 687 C C . VAL A 1 84 ? -17.214 -6.230 27.479 1.00 82.19 84 VAL A C 1
ATOM 689 O O . VAL A 1 84 ? -18.228 -6.544 28.109 1.00 82.19 84 VAL A O 1
ATOM 692 N N . ASP A 1 85 ? -16.186 -7.064 27.346 1.00 82.50 85 ASP A N 1
ATOM 693 C CA . ASP A 1 85 ? -16.183 -8.416 27.904 1.00 82.50 85 ASP A CA 1
ATOM 694 C C . ASP A 1 85 ? -16.152 -8.418 29.438 1.00 82.50 85 ASP A C 1
ATOM 696 O O . ASP A 1 85 ? -16.879 -9.187 30.081 1.00 82.50 85 ASP A O 1
ATOM 700 N N . ALA A 1 86 ? -15.380 -7.519 30.055 1.00 81.69 86 ALA A N 1
ATOM 701 C CA . ALA A 1 86 ? -15.368 -7.334 31.503 1.00 81.69 86 ALA A CA 1
ATOM 702 C C . ALA A 1 86 ? -16.735 -6.859 32.036 1.00 81.69 86 ALA A C 1
ATOM 704 O O . ALA A 1 86 ? -17.224 -7.367 33.054 1.00 81.69 86 ALA A O 1
ATOM 705 N N . LEU A 1 87 ? -17.386 -5.924 31.337 1.00 80.44 87 LEU A N 1
ATOM 706 C CA . LEU A 1 87 ? -18.718 -5.418 31.678 1.00 80.44 87 LEU A CA 1
ATOM 707 C C . LEU A 1 87 ? -19.797 -6.491 31.510 1.00 80.44 87 LEU A C 1
ATOM 709 O O . LEU A 1 87 ? -20.642 -6.644 32.396 1.00 80.44 87 LEU A O 1
ATOM 713 N N . ARG A 1 88 ? -19.747 -7.291 30.437 1.00 82.75 88 ARG A N 1
ATOM 714 C CA . ARG A 1 88 ? -20.639 -8.449 30.249 1.00 82.75 88 ARG A CA 1
ATOM 715 C C . ARG A 1 88 ? -20.527 -9.416 31.425 1.00 82.75 88 ARG A C 1
ATOM 717 O O . ARG A 1 88 ? -21.542 -9.727 32.047 1.00 82.75 88 ARG A O 1
ATOM 724 N N . LYS A 1 89 ? -19.307 -9.821 31.803 1.00 80.31 89 LYS A N 1
ATOM 725 C CA . LYS A 1 89 ? -19.063 -10.716 32.954 1.00 80.31 89 LYS A CA 1
ATOM 726 C C . LYS A 1 89 ? -19.618 -10.147 34.269 1.00 80.31 89 LYS A C 1
ATOM 728 O O . LYS A 1 89 ? -20.254 -10.882 35.028 1.00 80.31 89 LYS A O 1
ATOM 733 N N . LYS A 1 90 ? -19.434 -8.845 34.536 1.00 76.75 90 LYS A N 1
ATOM 734 C CA . LYS A 1 90 ? -20.012 -8.170 35.718 1.00 76.75 90 LYS A CA 1
ATOM 735 C C . LYS A 1 90 ? -21.542 -8.169 35.704 1.00 76.75 90 LYS A C 1
ATOM 737 O O . LYS A 1 90 ? -22.149 -8.467 36.731 1.00 76.75 90 LYS A O 1
ATOM 742 N N . ASN A 1 91 ? -22.166 -7.888 34.560 1.00 73.56 91 ASN A N 1
ATOM 743 C CA . ASN A 1 91 ? -23.625 -7.883 34.436 1.00 73.56 91 ASN A CA 1
ATOM 744 C C . ASN A 1 91 ? -24.237 -9.262 34.705 1.00 73.56 91 ASN A C 1
ATOM 746 O O . ASN A 1 91 ? -25.225 -9.347 35.435 1.00 73.56 91 ASN A O 1
ATOM 750 N N . PHE A 1 92 ? -23.625 -10.345 34.215 1.00 64.81 92 PHE A N 1
ATOM 751 C CA . PHE A 1 92 ? -24.075 -11.701 34.550 1.00 64.81 92 PHE A CA 1
ATOM 752 C C . PHE A 1 92 ? -23.995 -11.971 36.056 1.00 64.81 92 PHE A C 1
ATOM 754 O O . PHE A 1 92 ? -24.956 -12.460 36.648 1.00 64.81 92 PHE A O 1
ATOM 761 N N . ARG A 1 93 ? -22.891 -11.585 36.709 1.00 63.16 93 ARG A N 1
ATOM 762 C CA . ARG A 1 93 ? -22.720 -11.763 38.160 1.00 63.16 93 ARG A CA 1
ATOM 763 C C . ARG A 1 93 ? -23.779 -10.994 38.961 1.00 63.16 93 ARG A C 1
ATOM 765 O O . ARG A 1 93 ? -24.397 -11.559 39.859 1.00 63.16 93 ARG A O 1
ATOM 772 N N . ASN A 1 94 ? -24.055 -9.746 38.582 1.00 63.09 94 ASN A N 1
ATOM 773 C CA . ASN A 1 94 ? -25.081 -8.915 39.219 1.00 63.09 94 ASN A CA 1
ATOM 774 C C . ASN A 1 94 ? -26.501 -9.469 39.014 1.00 63.09 94 ASN A C 1
ATOM 776 O O . ASN A 1 94 ? -27.328 -9.384 39.920 1.00 63.09 94 ASN A O 1
ATOM 780 N N . GLN A 1 95 ? -26.779 -10.080 37.859 1.00 61.22 95 GLN A N 1
ATOM 781 C CA . GLN A 1 95 ? -28.071 -10.704 37.573 1.00 61.22 95 GLN A CA 1
ATOM 782 C C . GLN A 1 95 ? -28.307 -11.985 38.394 1.00 61.22 95 GLN A C 1
ATOM 784 O O . GLN A 1 95 ? -29.442 -12.273 38.770 1.00 61.22 95 GLN A O 1
ATOM 789 N N . PHE A 1 96 ? -27.257 -12.749 38.706 1.00 58.12 96 PHE A N 1
ATOM 790 C CA . PHE A 1 96 ? -27.355 -13.891 39.624 1.00 58.12 96 PHE A CA 1
ATOM 791 C C . PHE A 1 96 ? -27.583 -13.446 41.075 1.00 58.12 96 PHE A C 1
ATOM 793 O O . PHE A 1 96 ? -28.428 -14.015 41.767 1.00 58.12 96 PHE A O 1
ATOM 800 N N . ILE A 1 97 ? -26.887 -12.396 41.520 1.00 59.03 97 ILE A N 1
ATOM 801 C CA . ILE A 1 97 ? -27.027 -11.862 42.883 1.00 59.03 97 ILE A CA 1
ATOM 802 C C . ILE A 1 97 ? -28.423 -11.258 43.094 1.00 59.03 97 ILE A C 1
ATOM 804 O O . ILE A 1 97 ? -29.054 -11.532 44.114 1.00 59.03 97 ILE A O 1
ATOM 808 N N . SER A 1 98 ? -28.953 -10.497 42.128 1.00 56.66 98 SER A N 1
ATOM 809 C CA . SER A 1 98 ? -30.298 -9.912 42.248 1.00 56.66 98 SER A CA 1
ATOM 810 C C . SER A 1 98 ? -31.396 -10.978 42.319 1.00 56.66 98 SER A C 1
ATOM 812 O O . SER A 1 98 ? -32.344 -10.847 43.090 1.00 56.66 98 SER A O 1
ATOM 814 N N . LYS A 1 99 ? -31.249 -12.089 41.588 1.00 54.25 99 LYS A N 1
ATOM 815 C CA . LYS A 1 99 ? -32.180 -13.225 41.667 1.00 54.25 99 LYS A CA 1
ATOM 816 C C . LYS A 1 99 ? -32.138 -13.926 43.031 1.00 54.25 99 LYS A C 1
ATOM 818 O O . LYS A 1 99 ? -33.188 -14.345 43.510 1.00 54.25 99 LYS A O 1
ATOM 823 N N . GLN A 1 100 ? -30.978 -14.010 43.689 1.00 54.53 100 GLN A N 1
ATOM 824 C CA . GLN A 1 100 ? -30.874 -14.581 45.042 1.00 54.53 100 GLN A CA 1
ATOM 825 C C . GLN A 1 100 ? -31.445 -13.661 46.132 1.00 54.53 100 GLN A C 1
ATOM 827 O O . GLN A 1 100 ? -32.117 -14.139 47.049 1.00 54.53 100 GLN A O 1
ATOM 832 N N . THR A 1 101 ? -31.251 -12.343 46.039 1.00 51.50 101 THR A N 1
ATOM 833 C CA . THR A 1 101 ? -31.764 -11.400 47.052 1.00 51.50 101 THR A CA 1
ATOM 834 C C . THR A 1 101 ? -33.287 -11.249 47.016 1.00 51.50 101 THR A C 1
ATOM 836 O O . THR A 1 101 ? -33.899 -10.983 48.051 1.00 51.50 101 THR A O 1
ATOM 839 N N . HIS A 1 102 ? -33.931 -11.510 45.873 1.00 52.56 102 HIS A N 1
ATOM 840 C CA . HIS A 1 102 ? -35.392 -11.628 45.791 1.00 52.56 102 HIS A CA 1
ATOM 841 C C . HIS A 1 102 ? -35.948 -12.931 46.391 1.00 52.56 102 HIS A C 1
ATOM 843 O O . HIS A 1 102 ? -37.128 -12.970 46.737 1.00 52.56 102 HIS A O 1
ATOM 849 N N . MET A 1 103 ? -35.125 -13.972 46.550 1.00 47.91 103 MET A N 1
ATOM 850 C CA . MET A 1 103 ? -35.544 -15.273 47.092 1.00 47.91 103 MET A CA 1
ATOM 851 C C . MET A 1 103 ? -35.356 -15.385 48.616 1.00 47.91 103 MET A C 1
ATOM 853 O O . MET A 1 103 ? -36.099 -16.121 49.260 1.00 47.91 103 MET A O 1
ATOM 857 N N . HIS A 1 104 ? -34.437 -14.619 49.223 1.00 47.19 104 HIS A N 1
ATOM 858 C CA . HIS A 1 104 ? -34.164 -14.669 50.674 1.00 47.19 104 HIS A CA 1
ATOM 859 C C . HIS A 1 104 ? -34.798 -13.548 51.516 1.00 47.19 104 HIS A C 1
ATOM 861 O O . HIS A 1 104 ? -34.633 -13.506 52.734 1.00 47.19 104 HIS A O 1
ATOM 867 N N . GLY A 1 105 ? -35.588 -12.661 50.912 1.00 51.56 105 GLY A N 1
ATOM 868 C CA . GLY A 1 105 ? -36.334 -11.635 51.635 1.00 51.56 105 GLY A CA 1
ATOM 869 C C . GLY A 1 105 ? -37.658 -12.164 52.173 1.00 51.56 105 GLY A C 1
ATOM 870 O O . GLY A 1 105 ? -38.718 -11.803 51.658 1.00 51.56 105 GLY A O 1
ATOM 871 N N . VAL A 1 106 ? -37.621 -12.995 53.217 1.00 58.25 106 VAL A N 1
ATOM 872 C CA . VAL A 1 106 ? -38.792 -13.290 54.053 1.00 58.25 106 VAL A CA 1
ATOM 873 C C . VAL A 1 106 ? -39.193 -11.985 54.753 1.00 58.25 106 VAL A C 1
ATOM 875 O O . VAL A 1 106 ? -38.856 -11.736 55.904 1.00 58.25 106 VAL A O 1
ATOM 878 N N . ASN A 1 107 ? -39.855 -11.088 54.017 1.00 64.19 107 ASN A N 1
ATOM 879 C CA . ASN A 1 107 ? -40.317 -9.806 54.528 1.00 64.19 107 ASN A CA 1
ATOM 880 C C . ASN A 1 107 ? -41.427 -10.100 55.540 1.00 64.19 107 ASN A C 1
ATOM 882 O O . ASN A 1 107 ? -42.583 -10.334 55.168 1.00 64.19 107 ASN A O 1
ATOM 886 N N . SER A 1 108 ? -41.051 -10.148 56.816 1.00 78.38 108 SER A N 1
ATOM 887 C CA . SER A 1 108 ? -41.989 -10.087 57.922 1.00 78.38 108 SER A CA 1
ATOM 888 C C . SER A 1 108 ? -42.532 -8.663 58.016 1.00 78.38 108 SER A C 1
ATOM 890 O O . SER A 1 108 ? -41.837 -7.663 57.821 1.00 78.38 108 SER A O 1
ATOM 892 N N . CYS A 1 109 ? -43.828 -8.553 58.258 1.00 82.06 109 CYS A N 1
ATOM 893 C CA . CYS A 1 109 ? -44.483 -7.275 58.427 1.00 82.06 109 CYS A CA 1
ATOM 894 C C . CYS A 1 109 ? -44.062 -6.651 59.759 1.00 82.06 109 CYS A C 1
ATOM 896 O O . CYS A 1 109 ? -44.363 -7.200 60.812 1.00 82.06 109 CYS A O 1
ATOM 898 N N . SER A 1 110 ? -43.475 -5.454 59.745 1.00 78.62 110 SER A N 1
ATOM 899 C CA . SER A 1 110 ? -43.061 -4.744 60.968 1.00 78.62 110 SER A CA 1
ATOM 900 C C . SER A 1 110 ? -44.217 -4.376 61.918 1.00 78.62 110 SER A C 1
ATOM 902 O O . SER A 1 110 ? -43.961 -3.919 63.023 1.00 78.62 110 SER A O 1
ATOM 904 N N . TYR A 1 111 ? -45.480 -4.535 61.492 1.00 78.44 111 TYR A N 1
ATOM 905 C CA . TYR A 1 111 ? -46.668 -4.296 62.324 1.00 78.44 111 TYR A CA 1
ATOM 906 C C . TYR A 1 111 ? -47.205 -5.574 62.977 1.00 78.44 111 TYR A C 1
ATOM 908 O O . TYR A 1 111 ? -47.435 -5.598 64.177 1.00 78.44 111 TYR A O 1
ATOM 916 N N . CYS A 1 112 ? -47.439 -6.630 62.189 1.00 84.25 112 CYS A N 1
ATOM 917 C CA . CYS A 1 112 ? -48.076 -7.860 62.679 1.00 84.25 112 CYS A CA 1
ATOM 918 C C . CYS A 1 112 ? -47.139 -9.068 62.747 1.00 84.25 112 CYS A C 1
ATOM 920 O O . CYS A 1 112 ? -47.595 -10.174 63.022 1.00 84.25 112 CYS A O 1
ATOM 922 N N . MET A 1 113 ? -45.862 -8.876 62.415 1.00 78.00 113 MET A N 1
ATOM 923 C CA . MET A 1 113 ? -44.802 -9.888 62.379 1.00 78.00 113 MET A CA 1
ATOM 924 C C . MET A 1 113 ? -45.069 -11.098 61.466 1.00 78.00 113 MET A C 1
ATOM 926 O O . MET A 1 113 ? -44.245 -12.003 61.383 1.00 78.00 113 MET A O 1
ATOM 930 N N . ARG A 1 114 ? -46.172 -11.107 60.705 1.00 78.38 114 ARG A N 1
ATOM 931 C CA . ARG A 1 114 ? -46.474 -12.152 59.719 1.00 78.38 114 ARG A CA 1
ATOM 932 C C . ARG A 1 114 ? -45.661 -11.968 58.447 1.00 78.38 114 ARG A C 1
ATOM 934 O O . ARG A 1 114 ? -45.413 -10.849 58.004 1.00 78.38 114 ARG A O 1
ATOM 941 N N . LEU A 1 115 ? -45.309 -13.088 57.834 1.00 75.44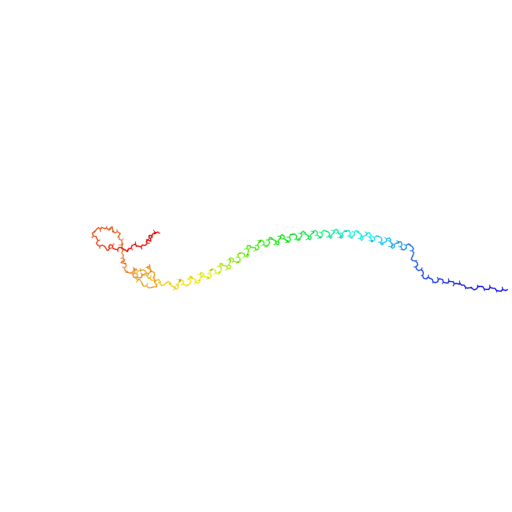 115 LEU A N 1
ATOM 942 C CA . LEU A 1 115 ? -44.551 -13.133 56.589 1.00 75.44 115 LEU A CA 1
ATOM 943 C C . LEU A 1 115 ? -45.409 -12.704 55.385 1.00 75.44 115 LEU A C 1
ATOM 945 O O . LEU A 1 115 ? -46.637 -12.626 55.468 1.00 75.44 115 LEU A O 1
ATOM 949 N N . ARG A 1 116 ? -44.747 -12.486 54.243 1.00 73.31 116 ARG A N 1
ATOM 950 C CA . ARG A 1 116 ? -45.345 -12.271 52.907 1.00 73.31 116 ARG A CA 1
ATOM 951 C C . ARG A 1 116 ? -45.930 -10.884 52.624 1.00 73.31 116 ARG A C 1
ATOM 953 O O . ARG A 1 116 ? -46.472 -10.678 51.543 1.00 73.31 116 ARG A O 1
ATOM 960 N N . HIS A 1 117 ? -45.805 -9.913 53.526 1.00 79.88 117 HIS A N 1
ATOM 961 C CA . HIS A 1 117 ? -46.216 -8.536 53.238 1.00 79.88 117 HIS A CA 1
ATOM 962 C C . HIS A 1 117 ? -45.415 -7.505 54.041 1.00 79.88 117 HIS A C 1
ATOM 964 O O . HIS A 1 117 ? -44.898 -7.790 55.115 1.00 79.88 117 HIS A O 1
ATOM 970 N N . ARG A 1 118 ? -45.331 -6.277 53.518 1.00 75.12 118 ARG A N 1
ATOM 971 C CA . ARG A 1 118 ? -44.671 -5.138 54.181 1.00 75.12 118 ARG A CA 1
ATOM 972 C C . ARG A 1 118 ? -45.660 -4.337 55.037 1.00 75.12 118 ARG A C 1
ATOM 974 O O . ARG A 1 118 ? -46.868 -4.399 54.811 1.00 75.12 118 ARG A O 1
ATOM 981 N N . TYR A 1 119 ? -45.144 -3.534 55.972 1.00 76.12 119 TYR A N 1
ATOM 982 C CA . TYR A 1 119 ? -45.918 -2.706 56.918 1.00 76.12 119 TYR A CA 1
ATOM 983 C C . TYR A 1 119 ? -47.074 -1.911 56.273 1.00 76.12 119 TYR A C 1
ATOM 985 O O . TYR A 1 119 ? -48.194 -1.909 56.785 1.00 76.12 119 TYR A O 1
ATOM 993 N N . TYR A 1 120 ? -46.839 -1.273 55.123 1.00 76.12 120 TYR A N 1
ATOM 994 C CA . TYR A 1 120 ? -47.847 -0.452 54.436 1.00 76.12 120 TYR A CA 1
ATOM 995 C C . TYR A 1 120 ? -48.970 -1.270 53.771 1.00 76.12 120 TYR A C 1
ATOM 997 O O . TYR A 1 120 ? -50.063 -0.750 53.552 1.00 76.12 120 TYR A O 1
ATOM 1005 N N . ASN A 1 121 ? -48.739 -2.563 53.529 1.00 78.81 121 ASN A N 1
ATOM 1006 C CA . ASN A 1 121 ? -49.716 -3.503 52.972 1.00 78.81 121 ASN A CA 1
ATOM 1007 C C . ASN A 1 121 ? -50.385 -4.385 54.043 1.00 78.81 121 ASN A C 1
ATOM 1009 O O . ASN A 1 121 ? -51.123 -5.305 53.705 1.00 78.81 121 ASN A O 1
ATOM 1013 N N . CYS A 1 122 ? -50.155 -4.117 55.331 1.00 82.38 122 CYS A N 1
ATOM 1014 C CA . CYS A 1 122 ? -50.733 -4.892 56.425 1.00 82.38 122 CYS A CA 1
ATOM 1015 C C . CYS A 1 122 ? -52.248 -4.682 56.542 1.00 82.38 122 CYS A C 1
ATOM 1017 O O . CYS A 1 122 ? -52.706 -3.589 56.875 1.00 82.38 122 CYS A O 1
ATOM 1019 N N . MET A 1 123 ? -53.028 -5.746 56.326 1.00 81.12 123 MET A N 1
ATOM 1020 C CA . MET A 1 123 ? -54.491 -5.703 56.460 1.00 81.12 123 MET A CA 1
ATOM 1021 C C . MET A 1 123 ? -54.949 -5.438 57.894 1.00 81.12 123 MET A C 1
ATOM 1023 O O . MET A 1 123 ? -55.954 -4.762 58.085 1.00 81.12 123 MET A O 1
ATOM 1027 N N . ILE A 1 124 ? -54.197 -5.914 58.893 1.00 80.31 124 ILE A N 1
ATOM 1028 C CA . ILE A 1 124 ? -54.484 -5.624 60.303 1.00 80.31 124 ILE A CA 1
ATOM 1029 C C . ILE A 1 124 ? -54.348 -4.116 60.525 1.00 80.31 124 ILE A C 1
ATOM 1031 O O . ILE A 1 124 ? -55.307 -3.482 60.924 1.00 80.31 124 ILE A O 1
ATOM 1035 N N . ARG A 1 125 ? -53.237 -3.491 60.112 1.00 79.31 125 ARG A N 1
ATOM 1036 C CA . ARG A 1 125 ? -53.080 -2.027 60.190 1.00 79.31 125 ARG A CA 1
ATOM 1037 C C . ARG A 1 125 ? -54.199 -1.276 59.460 1.00 79.31 125 ARG A C 1
ATOM 1039 O O . ARG A 1 125 ? -54.719 -0.307 59.995 1.00 79.31 125 ARG A O 1
ATOM 1046 N N . LYS A 1 126 ? -54.565 -1.706 58.248 1.00 79.56 126 LYS A N 1
ATOM 1047 C CA . LYS A 1 126 ? -55.613 -1.046 57.449 1.00 79.56 126 LYS A CA 1
ATOM 1048 C C . LYS A 1 126 ? -57.006 -1.139 58.081 1.00 79.56 126 LYS A C 1
ATOM 1050 O O . LYS A 1 126 ? -57.802 -0.239 57.863 1.00 79.56 126 LYS A O 1
ATOM 1055 N N . ARG A 1 127 ? -57.304 -2.213 58.822 1.00 73.94 127 ARG A N 1
ATOM 1056 C CA . ARG A 1 127 ? -58.627 -2.454 59.430 1.00 73.94 127 ARG A CA 1
ATOM 1057 C C . ARG A 1 127 ? -58.706 -2.114 60.921 1.00 73.94 127 ARG A C 1
ATOM 1059 O O . ARG A 1 127 ? -59.801 -1.914 61.424 1.00 73.94 127 ARG A O 1
ATOM 1066 N N . SER A 1 128 ? -57.577 -2.058 61.625 1.00 65.06 128 SER A N 1
ATOM 1067 C CA . SER A 1 128 ? -57.500 -1.737 63.059 1.00 65.06 128 SER A CA 1
ATOM 1068 C C . SER A 1 128 ? -57.457 -0.239 63.347 1.00 65.06 128 SER A C 1
ATOM 1070 O O . SER A 1 128 ? -57.574 0.149 64.504 1.00 65.06 128 SER A O 1
ATOM 1072 N N . ILE A 1 129 ? -57.262 0.601 62.329 1.00 65.31 129 ILE A N 1
ATOM 1073 C CA . ILE A 1 129 ? -57.374 2.055 62.450 1.00 65.31 129 ILE A CA 1
ATOM 1074 C C . ILE A 1 129 ? -58.845 2.407 62.187 1.00 65.31 129 ILE A C 1
ATOM 1076 O O . ILE A 1 129 ? -59.296 2.211 61.056 1.00 65.31 129 ILE A O 1
ATOM 1080 N N . PRO A 1 130 ? -59.605 2.899 63.184 1.00 60.25 130 PRO A N 1
ATOM 1081 C CA . PRO A 1 130 ? -60.978 3.337 62.964 1.00 60.25 130 PRO A CA 1
ATOM 1082 C C . PRO A 1 130 ? -61.018 4.402 61.861 1.00 60.25 130 PRO A C 1
ATOM 1084 O O . PRO A 1 130 ? -60.228 5.348 61.866 1.00 60.25 130 PRO A O 1
ATOM 1087 N N . SER A 1 131 ? -61.912 4.263 60.886 1.00 59.81 131 SER A N 1
ATOM 1088 C CA . SER A 1 131 ? -62.152 5.327 59.910 1.00 59.81 131 SER A CA 1
ATOM 1089 C C . SER A 1 131 ? -62.771 6.532 60.624 1.00 59.81 131 SER A C 1
ATOM 1091 O O . SER A 1 131 ? -63.809 6.386 61.265 1.00 59.81 131 SER A O 1
ATOM 1093 N N . GLY A 1 132 ? -62.152 7.708 60.527 1.00 65.31 132 GLY A N 1
ATOM 1094 C CA . GLY A 1 132 ? -62.638 8.920 61.185 1.00 65.31 132 GLY A CA 1
ATOM 1095 C C . GLY A 1 132 ? -61.719 10.121 60.971 1.00 65.31 132 GLY A C 1
ATOM 1096 O O . GLY A 1 132 ? -60.604 9.985 60.466 1.00 65.31 132 GLY A O 1
ATOM 1097 N N . GLN A 1 133 ? -62.205 11.306 61.335 1.00 63.62 133 GLN A N 1
ATOM 1098 C CA . GLN A 1 133 ? -61.452 12.554 61.249 1.00 63.62 133 GLN A CA 1
ATOM 1099 C C . GLN A 1 133 ? -60.527 12.669 62.467 1.00 63.62 133 GLN A C 1
ATOM 1101 O O . GLN A 1 133 ? -60.979 12.645 63.610 1.00 63.62 133 GLN A O 1
ATOM 1106 N N . TYR A 1 134 ? -59.221 12.756 62.223 1.00 72.31 134 TYR A N 1
ATOM 1107 C CA . TYR A 1 134 ? -58.216 12.851 63.278 1.00 72.31 134 TYR A CA 1
ATOM 1108 C C . TYR A 1 134 ? -57.917 14.317 63.579 1.00 72.31 134 TYR A C 1
ATOM 1110 O O . TYR A 1 134 ? -57.568 15.079 62.679 1.00 72.31 134 TYR A O 1
ATOM 1118 N N . ILE A 1 135 ? -58.024 14.699 64.850 1.00 66.31 135 ILE A N 1
ATOM 1119 C CA . ILE A 1 135 ? -57.677 16.036 65.335 1.00 66.31 135 ILE A CA 1
ATOM 1120 C C . ILE A 1 135 ? -56.401 15.908 66.168 1.00 66.31 135 ILE A C 1
ATOM 1122 O O . ILE A 1 135 ? -56.313 15.068 67.064 1.00 66.31 135 ILE A O 1
ATOM 1126 N N . TRP A 1 136 ? -55.398 16.734 65.874 1.00 65.12 136 TRP A N 1
ATOM 1127 C CA . TRP A 1 136 ? -54.192 16.822 66.693 1.00 65.12 136 TRP A CA 1
ATOM 1128 C C . TRP A 1 136 ? -54.510 17.569 67.989 1.00 65.12 136 TRP A C 1
ATOM 1130 O O . TRP A 1 136 ? -54.640 18.790 67.991 1.00 65.12 136 TRP A O 1
ATOM 1140 N N . ILE A 1 137 ? -54.629 16.837 69.096 1.00 66.94 137 ILE A N 1
ATOM 1141 C CA . ILE A 1 137 ? -54.802 17.419 70.431 1.00 66.94 137 ILE A CA 1
ATOM 1142 C C . ILE A 1 137 ? -53.412 17.605 71.053 1.00 66.94 137 ILE A C 1
ATOM 1144 O O . ILE A 1 137 ? -52.584 16.688 71.033 1.00 66.94 137 ILE A O 1
ATOM 1148 N N . LYS A 1 138 ? -53.132 18.799 71.591 1.00 58.94 138 LYS A N 1
ATOM 1149 C CA . LYS A 1 138 ? -51.906 19.046 72.364 1.00 58.94 138 LYS A CA 1
ATOM 1150 C C . LYS A 1 138 ? -51.890 18.128 73.590 1.00 58.94 138 LYS A C 1
ATOM 1152 O O . LYS A 1 138 ? -52.922 17.890 74.208 1.00 58.94 138 LYS A O 1
ATOM 1157 N N . LYS A 1 139 ? -50.718 17.588 73.935 1.00 56.50 139 LYS A N 1
ATOM 1158 C CA . LYS A 1 139 ? -50.561 16.752 75.132 1.00 56.50 139 LYS A CA 1
ATOM 1159 C C . LYS A 1 139 ? -50.708 17.618 76.384 1.00 56.50 139 LYS A C 1
ATOM 1161 O O . LYS A 1 139 ? -49.717 18.164 76.855 1.00 56.50 139 LYS A O 1
ATOM 1166 N N . ASP A 1 140 ? -51.925 17.725 76.904 1.00 57.56 140 ASP A N 1
ATOM 1167 C CA . ASP A 1 140 ? -52.169 18.299 78.223 1.00 57.56 140 ASP A CA 1
ATOM 1168 C C . ASP A 1 140 ? -51.925 17.271 79.330 1.00 57.56 140 ASP A C 1
ATOM 1170 O O . ASP A 1 140 ? -52.134 16.065 79.173 1.00 57.56 140 ASP A O 1
ATOM 1174 N N . VAL A 1 141 ? -51.483 17.787 80.476 1.00 55.44 141 VAL A N 1
ATOM 1175 C CA . VAL A 1 141 ? -50.958 17.049 81.639 1.00 55.44 141 VAL A CA 1
ATOM 1176 C C . VAL A 1 141 ? -51.965 16.053 82.243 1.00 55.44 141 VAL A C 1
ATOM 1178 O O . VAL A 1 141 ? -51.572 15.126 82.946 1.00 55.44 141 VAL A O 1
ATOM 1181 N N . HIS A 1 142 ? -53.258 16.180 81.933 1.00 56.19 142 HIS A N 1
ATOM 1182 C CA . HIS A 1 142 ? -54.334 15.414 82.572 1.00 56.19 142 HIS A CA 1
ATOM 1183 C C . HIS A 1 142 ? -54.835 14.199 81.774 1.00 56.19 142 HIS A C 1
ATOM 1185 O O . HIS A 1 142 ? -55.704 13.473 82.255 1.00 56.19 142 HIS A O 1
ATOM 1191 N N . VAL A 1 143 ? -54.284 13.916 80.587 1.00 53.75 143 VAL A N 1
ATOM 1192 C CA . VAL A 1 143 ? -54.637 12.704 79.829 1.00 53.75 143 VAL A CA 1
ATOM 1193 C C . VAL A 1 143 ? -53.582 11.624 80.076 1.00 53.75 143 VAL A C 1
ATOM 1195 O O . VAL A 1 143 ? -52.457 11.718 79.580 1.00 53.75 143 VAL A O 1
ATOM 1198 N N . LYS A 1 144 ? -53.940 10.562 80.819 1.00 55.44 144 LYS A N 1
ATOM 1199 C CA . LYS A 1 144 ? -53.097 9.361 80.987 1.00 55.44 144 LYS A CA 1
ATOM 1200 C C . LYS A 1 144 ? -52.941 8.637 79.645 1.00 55.44 144 LYS A C 1
ATOM 1202 O O . LYS A 1 144 ? -53.660 7.693 79.339 1.00 55.44 144 LYS A O 1
ATOM 1207 N N . THR A 1 145 ? -51.985 9.079 78.838 1.00 55.75 145 THR A N 1
ATOM 1208 C CA . THR A 1 145 ? -51.489 8.325 77.683 1.00 55.75 145 THR A CA 1
ATOM 1209 C C . THR A 1 145 ? -50.276 7.500 78.102 1.00 55.75 145 THR A C 1
ATOM 1211 O O . THR A 1 145 ? -49.510 7.918 78.970 1.00 55.75 145 THR A O 1
ATOM 1214 N N . ASN A 1 146 ? -50.098 6.314 77.506 1.00 51.62 146 ASN A N 1
ATOM 1215 C CA . ASN A 1 146 ? -48.881 5.521 77.670 1.00 51.62 146 ASN A CA 1
ATOM 1216 C C . ASN A 1 146 ? -47.676 6.380 77.240 1.00 51.62 146 ASN A C 1
ATOM 1218 O O . ASN A 1 146 ? -47.482 6.650 76.054 1.00 51.62 146 ASN A O 1
ATOM 1222 N N . SER A 1 147 ? -46.902 6.856 78.213 1.00 51.81 147 SER A N 1
ATOM 1223 C CA . SER A 1 147 ? -45.755 7.745 78.018 1.00 51.81 147 SER A CA 1
ATOM 1224 C C . SER A 1 147 ? -44.548 7.034 77.405 1.00 51.81 147 SER A C 1
ATOM 1226 O O . SER A 1 147 ? -43.607 7.693 76.957 1.00 51.81 147 SER A O 1
ATOM 1228 N N . LEU A 1 148 ? -44.578 5.702 77.317 1.00 51.75 148 LEU A N 1
ATOM 1229 C CA . LEU A 1 148 ? -43.534 4.913 76.681 1.00 51.75 148 LEU A CA 1
ATOM 1230 C C . LEU A 1 148 ? -43.768 4.878 75.170 1.00 51.75 148 LEU A C 1
ATOM 1232 O O . LEU A 1 148 ? -44.245 3.900 74.595 1.00 51.75 148 LEU A O 1
ATOM 1236 N N . GLY A 1 149 ? -43.388 5.971 74.508 1.00 50.44 149 GLY A N 1
ATOM 1237 C CA . GLY A 1 149 ? -43.022 5.893 73.097 1.00 50.44 149 GLY A CA 1
ATOM 1238 C C . GLY A 1 149 ? -41.873 4.888 72.901 1.00 50.44 149 GLY A C 1
ATOM 1239 O O . GLY A 1 149 ? -41.126 4.617 73.847 1.00 50.44 149 GLY A O 1
ATOM 1240 N N . PRO A 1 150 ? -41.704 4.321 71.694 1.00 48.97 150 PRO A N 1
ATOM 1241 C CA . PRO A 1 150 ? -40.648 3.348 71.434 1.00 48.97 150 PRO A CA 1
ATOM 1242 C C . PRO A 1 150 ? -39.286 3.944 71.812 1.00 48.97 150 PRO A C 1
ATOM 1244 O O . PRO A 1 150 ? -38.966 5.067 71.413 1.00 48.97 150 PRO A O 1
ATOM 1247 N N . LYS 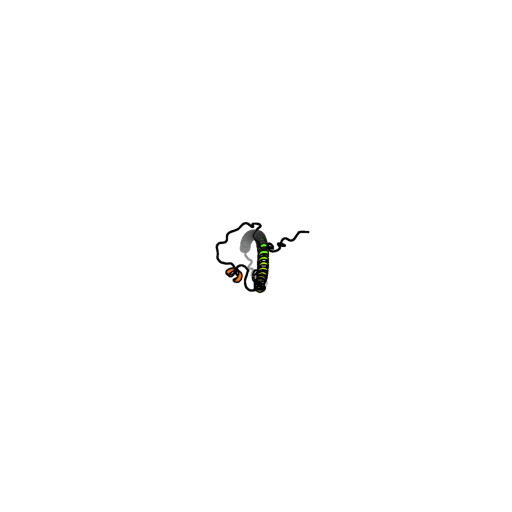A 1 151 ? -38.504 3.208 72.615 1.00 51.84 151 LYS A N 1
ATOM 1248 C CA . LYS A 1 151 ? -37.175 3.628 73.077 1.00 51.84 151 LYS A CA 1
ATOM 1249 C C . LYS A 1 151 ? -36.297 3.919 71.854 1.00 51.84 151 LYS A C 1
ATOM 1251 O O . LYS A 1 151 ? -35.861 3.000 71.166 1.00 51.84 151 LYS A O 1
ATOM 1256 N N . ARG A 1 152 ? -36.073 5.204 71.559 1.00 47.47 152 ARG A N 1
ATOM 1257 C CA . ARG A 1 152 ? -35.232 5.678 70.450 1.00 47.47 152 ARG A CA 1
ATOM 1258 C C . ARG A 1 152 ? -33.759 5.480 70.800 1.00 47.47 152 ARG A C 1
ATOM 1260 O O . ARG A 1 152 ? -33.069 6.434 71.131 1.00 47.47 152 ARG A O 1
ATOM 1267 N N . VAL A 1 153 ? -33.271 4.249 70.725 1.00 51.22 153 VAL A N 1
ATOM 1268 C CA . VAL A 1 153 ? -31.833 3.994 70.574 1.00 51.22 153 VAL A CA 1
ATOM 1269 C C . VAL A 1 153 ? -31.623 3.622 69.109 1.00 51.22 153 VAL A C 1
ATOM 1271 O O . VAL A 1 153 ? -31.574 2.452 68.755 1.00 51.22 153 VAL A O 1
ATOM 1274 N N . TRP A 1 154 ? -31.647 4.628 68.233 1.00 48.44 154 TRP A N 1
ATOM 1275 C CA . TRP A 1 154 ? -31.413 4.464 66.786 1.00 48.44 154 TRP A CA 1
ATOM 1276 C C . TRP A 1 154 ? -30.251 5.320 66.273 1.00 48.44 154 TRP A C 1
ATOM 1278 O O . TRP A 1 154 ? -30.031 5.410 65.071 1.00 48.44 154 TRP A O 1
ATOM 1288 N N . VAL A 1 155 ? -29.505 5.950 67.182 1.00 40.09 155 VAL A N 1
ATOM 1289 C CA . VAL A 1 155 ? -28.296 6.703 66.850 1.00 40.09 155 VAL A CA 1
ATOM 1290 C C . VAL A 1 155 ? -27.140 6.038 67.595 1.00 40.09 155 VAL A C 1
ATOM 1292 O O . VAL A 1 155 ? -27.115 6.111 68.827 1.00 40.09 155 VAL A O 1
ATOM 1295 N N . PRO A 1 156 ? -26.230 5.335 66.900 1.00 42.72 156 PRO A N 1
ATOM 1296 C CA . PRO A 1 156 ? -24.993 4.860 67.505 1.00 42.72 156 PRO A CA 1
ATOM 1297 C C . PRO A 1 156 ? -24.184 6.065 67.995 1.00 42.72 156 PRO A C 1
ATOM 1299 O O . PRO A 1 156 ? -24.048 7.050 67.268 1.00 42.72 156 PRO A O 1
ATOM 1302 N N . LYS A 1 157 ? -23.678 6.005 69.229 1.00 50.78 157 LYS A N 1
ATOM 1303 C CA . LYS A 1 157 ? -22.688 6.976 69.701 1.00 50.78 157 LYS A CA 1
ATOM 1304 C C . LYS A 1 157 ? -21.354 6.620 69.047 1.00 50.78 157 LYS A C 1
ATOM 1306 O O . LYS A 1 157 ? -20.991 5.448 69.023 1.00 50.78 157 LYS A O 1
ATOM 1311 N N . LEU A 1 158 ? -20.708 7.618 68.457 1.00 51.41 158 LEU A N 1
ATOM 1312 C CA . LEU A 1 158 ? -19.344 7.502 67.959 1.00 51.41 158 LEU A CA 1
ATOM 1313 C C . LEU A 1 158 ? -18.428 7.618 69.180 1.00 51.41 158 LEU A C 1
ATOM 1315 O O . LEU A 1 158 ? -18.426 8.675 69.813 1.00 51.41 158 LEU A O 1
ATOM 1319 N N . ASP A 1 159 ? -17.744 6.528 69.512 1.00 52.31 159 ASP A N 1
ATOM 1320 C CA . ASP A 1 159 ? -16.518 6.565 70.314 1.00 52.31 159 ASP A CA 1
ATOM 1321 C C . ASP A 1 159 ? -15.323 6.765 69.370 1.00 52.31 159 ASP A C 1
ATOM 1323 O O . ASP A 1 159 ? -15.355 6.181 68.255 1.00 52.31 159 ASP A O 1
#